Protein AF-0000000082643584 (afdb_homodimer)

Nearest PDB structures (foldseek):
  8pw5-assembly1_T  TM=2.327E-01  e=6.969E+00  Mus musculus
  8pw5-assembly1_T  TM=2.315E-01  e=6.969E+00  Mus musculus

Radius of gyration: 18.86 Å; Cα contacts (8 Å, |Δi|>4): 347; chains: 2; bounding box: 23×74×43 Å

Secondary structure (DSSP, 8-state):
------EEEEEEEEEEEEEEEEEEESSHHHHHHHHHHHSSTTTEEEEEEEEEETTS-EEEEEEEEEEEEEEEEE-/-----PEEEEEEEEEEEEEEEEEEESSHHHHHHHHHHHSSTTTEEEEEEEEEETTS-EEEEEEEEEEEEEEEEE-

pLDDT: mean 87.63, std 10.38, range [43.34, 95.5]

Solvent-accessible surface area (backbone atoms only — not comparable to full-atom values): 8150 Å² total; per-residue (Å²): 128,84,72,77,60,64,40,70,27,41,36,31,27,40,36,40,30,37,31,34,45,79,36,78,22,71,43,70,68,53,32,49,51,52,47,50,55,60,53,25,71,88,36,41,67,41,63,46,44,34,39,27,29,76,86,69,47,70,46,75,43,46,62,77,46,73,46,61,42,80,69,48,76,43,120,127,82,71,75,62,64,38,70,27,41,36,32,28,40,36,40,31,38,32,35,45,80,36,76,20,71,44,70,67,52,31,48,51,52,48,49,54,60,51,24,72,86,37,42,67,43,64,46,43,32,40,27,29,78,86,69,48,72,45,77,45,47,62,78,47,74,47,62,43,79,69,48,76,42,120

Sequence (150 aa):
MRALETKEYVVFADVKTTVSMKVKANNQQEAEMIAQRQLNDLSVANVKLELQYLNNETVKLDVEDFQ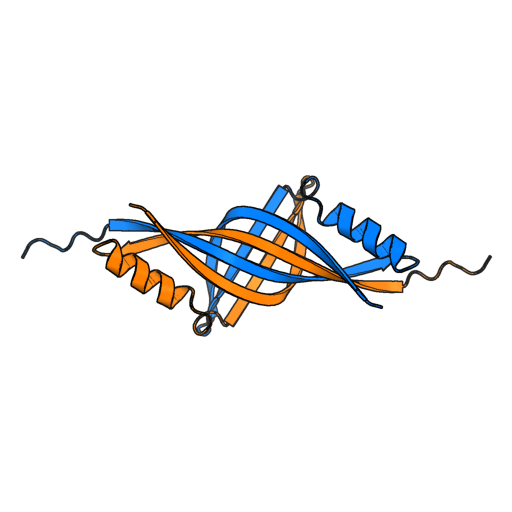IEVSRVEEMRALETKEYVVFADVKTTVSMKVKANNQQEAEMIAQRQLNDLSVANVKLELQYLNNETVKLDVEDFQIEVSRVEE

Foldseek 3Di:
DPPPPDDDDDDDDDDDDDDDDDDDDPDQVRRVVVCCVCQPPVNDPDDWDWDADPVRDIDTDDDPDDDDDDDDTDD/DPPPPDDDDDDDDDDDDDDDDDDDDPDQVRRVVVCCVCQPPVNDPDDWDWDADPVRDIDTDDDPDDDDDDDDTDD

Structure (mmCIF, N/CA/C/O backbone):
data_AF-0000000082643584-model_v1
#
loop_
_entity.id
_entity.type
_entity.pdbx_description
1 polymer 'Uncharacterized protein'
#
loop_
_atom_site.group_PDB
_atom_site.id
_atom_site.type_symbol
_atom_site.label_atom_id
_atom_site.label_alt_id
_atom_site.label_comp_id
_atom_site.label_asym_id
_atom_site.label_entity_id
_atom_site.label_seq_id
_atom_site.pdbx_PDB_ins_code
_atom_site.Cartn_x
_atom_site.Cartn_y
_atom_site.Cartn_z
_atom_site.occupancy
_atom_site.B_iso_or_equiv
_atom_site.auth_seq_id
_atom_site.auth_comp_id
_atom_site.auth_asym_id
_atom_site.auth_atom_id
_atom_site.pdbx_PDB_model_num
ATOM 1 N N . MET A 1 1 ? 8.68 -36.312 -24.016 1 43.34 1 MET A N 1
ATOM 2 C CA . MET A 1 1 ? 7.867 -35.594 -23.047 1 43.34 1 MET A CA 1
ATOM 3 C C . MET A 1 1 ? 7.855 -34.094 -23.359 1 43.34 1 MET A C 1
ATOM 5 O O . MET A 1 1 ? 8.914 -33.5 -23.531 1 43.34 1 MET A O 1
ATOM 9 N N . ARG A 1 2 ? 7.012 -33.438 -24.078 1 47.59 2 ARG A N 1
ATOM 10 C CA . ARG A 1 2 ? 7.066 -32.094 -24.641 1 47.59 2 ARG A CA 1
ATOM 11 C C . ARG A 1 2 ? 7.402 -31.062 -23.562 1 47.59 2 ARG A C 1
ATOM 13 O O . ARG A 1 2 ? 6.879 -31.125 -22.453 1 47.59 2 ARG A O 1
ATOM 20 N N . ALA A 1 3 ? 8.516 -30.516 -23.297 1 53.28 3 ALA A N 1
ATOM 21 C CA . ALA A 1 3 ? 9.086 -29.641 -22.281 1 53.28 3 ALA A CA 1
ATOM 22 C C . ALA A 1 3 ? 8.109 -28.547 -21.891 1 53.28 3 ALA A C 1
ATOM 24 O O . ALA A 1 3 ? 7.539 -27.875 -22.75 1 53.28 3 ALA A O 1
ATOM 25 N N . LEU A 1 4 ? 7.23 -28.812 -20.922 1 58.16 4 LEU A N 1
ATOM 26 C CA . LEU A 1 4 ? 6.184 -27.875 -20.531 1 58.16 4 LEU A CA 1
ATOM 27 C C . LEU A 1 4 ? 6.688 -26.438 -20.594 1 58.16 4 LEU A C 1
ATOM 29 O O . LEU A 1 4 ? 7.691 -26.094 -19.953 1 58.16 4 LEU A O 1
ATOM 33 N N . GLU A 1 5 ? 6.875 -25.922 -21.812 1 71.25 5 GLU A N 1
ATOM 34 C CA . GLU A 1 5 ? 7.418 -24.609 -22.109 1 71.25 5 GLU A CA 1
ATOM 35 C C . GLU A 1 5 ? 6.816 -23.547 -21.188 1 71.25 5 GLU A C 1
ATOM 37 O O . GLU A 1 5 ? 5.594 -23.391 -21.141 1 71.25 5 GLU A O 1
ATOM 42 N N . THR A 1 6 ? 7.492 -23.203 -20.188 1 87 6 THR A N 1
ATOM 43 C CA . THR A 1 6 ? 7.113 -22.125 -19.297 1 87 6 THR A CA 1
ATOM 44 C C . THR A 1 6 ? 6.977 -20.812 -20.062 1 87 6 THR A C 1
ATOM 46 O O . THR A 1 6 ? 7.793 -20.516 -20.938 1 87 6 THR A O 1
ATOM 49 N N . LYS A 1 7 ? 5.801 -20.297 -20.016 1 91.12 7 LYS A N 1
ATOM 50 C CA . LYS A 1 7 ? 5.547 -18.984 -20.609 1 91.12 7 LYS A CA 1
ATOM 51 C C . LYS A 1 7 ? 5.422 -17.922 -19.531 1 91.12 7 LYS A C 1
ATOM 53 O O . LYS A 1 7 ? 5.25 -18.234 -18.344 1 91.12 7 LYS A O 1
ATOM 58 N N . GLU A 1 8 ? 5.656 -16.734 -19.984 1 94.06 8 GLU A N 1
ATOM 59 C CA . GLU A 1 8 ? 5.48 -15.594 -19.094 1 94.06 8 GLU A CA 1
ATOM 60 C C . GLU A 1 8 ? 4.055 -15.055 -19.156 1 94.06 8 GLU A C 1
ATOM 62 O O . GLU A 1 8 ? 3.52 -14.82 -20.25 1 94.06 8 GLU A O 1
ATOM 67 N N . TYR A 1 9 ? 3.449 -14.945 -18.094 1 95 9 TYR A N 1
ATOM 68 C CA . TYR A 1 9 ? 2.105 -14.398 -17.953 1 95 9 TYR A CA 1
ATOM 69 C C . TYR A 1 9 ? 2.125 -13.086 -17.172 1 95 9 TYR A C 1
ATOM 71 O O . TYR A 1 9 ? 3.004 -12.867 -16.344 1 95 9 TYR A O 1
ATOM 79 N N . VAL A 1 10 ? 1.196 -12.266 -17.578 1 95.38 10 VAL A N 1
ATOM 80 C CA . VAL A 1 10 ? 1.013 -11.039 -16.812 1 95.38 10 VAL A CA 1
ATOM 81 C C . VAL A 1 10 ? -0.202 -11.18 -15.898 1 95.38 10 VAL A C 1
ATOM 83 O O . VAL A 1 10 ? -1.299 -11.508 -16.359 1 95.38 10 VAL A O 1
ATOM 86 N N . VAL A 1 11 ? 0.077 -10.977 -14.664 1 94.88 11 VAL A N 1
ATOM 87 C CA . VAL A 1 11 ? -0.991 -11.055 -13.672 1 94.88 11 VAL A CA 1
ATOM 88 C C . VAL A 1 11 ? -1.354 -9.656 -13.188 1 94.88 11 VAL A C 1
ATOM 90 O O . VAL A 1 11 ? -0.474 -8.859 -12.836 1 94.88 11 VAL A O 1
ATOM 93 N N . PHE A 1 12 ? -2.682 -9.414 -13.234 1 95 12 PHE A N 1
ATOM 94 C CA . PHE A 1 12 ? -3.189 -8.148 -12.711 1 95 12 PHE A CA 1
ATOM 95 C C . PHE A 1 12 ? -3.867 -8.359 -11.359 1 95 12 PHE A C 1
ATOM 97 O O . PHE A 1 12 ? -4.527 -9.375 -11.141 1 95 12 PHE A O 1
ATOM 104 N N . ALA A 1 13 ? -3.598 -7.387 -10.539 1 94 13 ALA A N 1
ATOM 105 C CA . ALA A 1 13 ? -4.211 -7.426 -9.219 1 94 13 ALA A CA 1
ATOM 106 C C . ALA A 1 13 ? -4.676 -6.039 -8.789 1 94 13 ALA A C 1
ATOM 108 O O . ALA A 1 13 ? -4.082 -5.031 -9.18 1 94 13 ALA A O 1
ATOM 109 N N . ASP A 1 14 ? -5.758 -6.078 -8.047 1 94.19 14 ASP A N 1
ATOM 110 C CA . ASP A 1 14 ? -6.246 -4.84 -7.449 1 94.19 14 ASP A CA 1
ATOM 111 C C . ASP A 1 14 ? -5.77 -4.699 -6.004 1 94.19 14 ASP A C 1
ATOM 113 O O . ASP 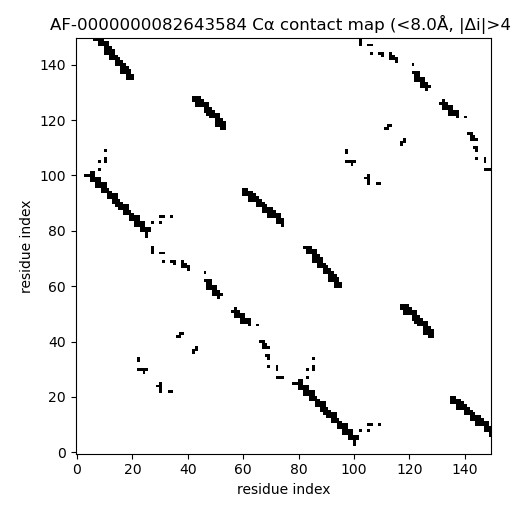A 1 14 ? -5.898 -5.633 -5.207 1 94.19 14 ASP A O 1
ATOM 117 N N . VAL A 1 15 ? -5.18 -3.564 -5.785 1 92.75 15 VAL A N 1
ATOM 118 C CA . VAL A 1 15 ? -4.691 -3.285 -4.441 1 92.75 15 VAL A CA 1
ATOM 119 C C . VAL A 1 15 ? -5.508 -2.156 -3.816 1 92.75 15 VAL A C 1
ATOM 121 O O . VAL A 1 15 ? -5.695 -1.104 -4.434 1 92.75 15 VAL A O 1
ATOM 124 N N . LYS A 1 16 ? -6.051 -2.418 -2.672 1 93.88 16 LYS A N 1
ATOM 125 C CA . LYS A 1 16 ? -6.699 -1.401 -1.85 1 93.88 16 LYS A CA 1
ATOM 126 C C . LYS A 1 16 ? -5.977 -1.227 -0.517 1 93.88 16 LYS A C 1
ATOM 128 O O . LYS A 1 16 ? -5.723 -2.203 0.191 1 93.88 16 LYS A O 1
ATOM 133 N N . THR A 1 17 ? -5.613 0.021 -0.275 1 93.75 17 THR A N 1
ATOM 134 C CA . THR A 1 17 ? -4.875 0.26 0.96 1 93.75 17 THR A CA 1
ATOM 135 C C . THR A 1 17 ? -5.23 1.62 1.551 1 93.75 17 THR A C 1
ATOM 137 O O . THR A 1 17 ? -5.691 2.512 0.835 1 93.75 17 THR A O 1
ATOM 140 N N . THR A 1 18 ? -5.137 1.697 2.812 1 95.06 18 THR A N 1
ATOM 141 C CA . THR A 1 18 ? -5.227 2.965 3.529 1 95.06 18 THR A CA 1
ATOM 142 C C . THR A 1 18 ? -3.838 3.447 3.945 1 95.06 18 THR A C 1
ATOM 144 O O . THR A 1 18 ? -3.043 2.676 4.484 1 95.06 18 THR A O 1
ATOM 147 N N . VAL A 1 19 ? -3.586 4.703 3.605 1 94.38 19 VAL A N 1
ATOM 148 C CA . VAL A 1 19 ? -2.277 5.258 3.934 1 94.38 19 VAL A CA 1
ATOM 149 C C . VAL A 1 19 ? -2.447 6.504 4.801 1 94.38 19 VAL A C 1
ATOM 151 O O . VAL A 1 19 ? -3.553 7.035 4.926 1 94.38 19 VAL A O 1
ATOM 154 N N . SER A 1 20 ? -1.323 6.82 5.434 1 94.69 20 SER A N 1
ATOM 155 C CA . SER A 1 20 ? -1.343 8.031 6.238 1 94.69 20 SER A CA 1
ATOM 156 C C . SER A 1 20 ? -0.077 8.859 6.027 1 94.69 20 SER A C 1
ATOM 158 O O . SER A 1 20 ? 0.944 8.336 5.578 1 94.69 20 SER A O 1
ATOM 160 N N . MET A 1 21 ? -0.237 10.125 6.203 1 91.81 21 MET A N 1
ATOM 161 C CA . MET A 1 21 ? 0.895 11.047 6.168 1 91.81 21 MET A CA 1
ATOM 162 C C . MET A 1 21 ? 0.714 12.164 7.184 1 91.81 21 MET A C 1
ATOM 164 O O . MET A 1 21 ? -0.409 12.469 7.594 1 91.81 21 MET A O 1
ATOM 168 N N . LYS A 1 22 ? 1.824 12.734 7.559 1 92.94 22 LYS A N 1
ATOM 169 C CA . LYS A 1 22 ? 1.793 13.859 8.484 1 92.94 22 LYS A CA 1
ATOM 170 C C . LYS A 1 22 ? 1.864 15.188 7.734 1 92.94 22 LYS A C 1
ATOM 172 O O . LYS A 1 22 ? 2.641 15.336 6.789 1 92.94 22 LYS A O 1
ATOM 177 N N . VAL A 1 23 ? 0.979 16.062 8.117 1 91.56 23 VAL A N 1
ATOM 178 C CA . VAL A 1 23 ? 0.918 17.375 7.5 1 91.56 23 VAL A CA 1
ATOM 179 C C . VAL A 1 23 ? 0.939 18.453 8.586 1 91.56 23 VAL A C 1
ATOM 181 O O . VAL A 1 23 ? 0.244 18.344 9.594 1 91.56 23 VAL A O 1
ATOM 184 N N . LYS A 1 24 ? 1.806 19.453 8.383 1 93.19 24 LYS A N 1
ATOM 185 C CA . LYS A 1 24 ? 1.8 20.609 9.281 1 93.19 24 LYS A CA 1
ATOM 186 C C . LYS A 1 24 ? 0.829 21.672 8.797 1 93.19 24 LYS A C 1
ATOM 188 O O . LYS A 1 24 ? 0.889 22.094 7.637 1 93.19 24 LYS A O 1
ATOM 193 N N . ALA A 1 25 ? -0.081 22.047 9.648 1 94 25 ALA A N 1
ATOM 194 C CA . ALA A 1 25 ? -1.097 23.031 9.281 1 94 25 ALA A CA 1
ATOM 195 C C . ALA A 1 25 ? -1.595 23.781 10.508 1 94 25 ALA A C 1
ATOM 197 O O . ALA A 1 25 ? -1.332 23.375 11.648 1 94 25 ALA A O 1
ATOM 198 N N . ASN A 1 26 ? -2.252 24.859 10.234 1 93.44 26 ASN A N 1
ATOM 199 C CA . ASN A 1 26 ? -2.756 25.688 11.328 1 93.44 26 ASN A CA 1
ATOM 200 C C . ASN A 1 26 ? -4.035 25.109 11.93 1 93.44 26 ASN A C 1
ATOM 202 O O . ASN A 1 26 ? -4.387 25.422 13.07 1 93.44 26 ASN A O 1
ATOM 206 N N . ASN A 1 27 ? -4.719 24.391 11.133 1 91.5 27 ASN A N 1
ATOM 207 C CA . ASN A 1 27 ? -5.938 23.719 11.57 1 91.5 27 ASN A CA 1
ATOM 208 C C . ASN A 1 27 ? -6.266 22.516 10.688 1 91.5 27 ASN A C 1
ATOM 210 O O . ASN A 1 27 ? -5.539 22.219 9.734 1 91.5 27 ASN A O 1
ATOM 214 N N . GLN A 1 28 ? -7.32 21.797 11.062 1 91.56 28 GLN A N 1
ATOM 215 C CA . GLN A 1 28 ? -7.688 20.562 10.375 1 91.56 28 GLN A CA 1
ATOM 216 C C . GLN A 1 28 ? -8.109 20.859 8.93 1 91.56 28 GLN A C 1
ATOM 218 O O . GLN A 1 28 ? -7.797 20.078 8.023 1 91.56 28 GLN A O 1
ATOM 223 N N . GLN A 1 29 ? -8.836 21.922 8.758 1 91.5 29 GLN A N 1
ATOM 224 C CA . GLN A 1 29 ? -9.305 22.281 7.422 1 91.5 29 GLN A CA 1
ATOM 225 C C . GLN A 1 29 ? -8.141 22.562 6.484 1 91.5 29 GLN A C 1
ATOM 227 O O . GLN A 1 29 ? -8.141 22.125 5.332 1 91.5 29 GLN A O 1
ATOM 232 N N . GLU A 1 30 ? -7.211 23.312 6.957 1 92.81 30 GLU A N 1
ATOM 233 C CA . GLU A 1 30 ? -6.016 23.594 6.164 1 92.81 30 GLU A CA 1
ATOM 234 C C . GLU A 1 30 ? -5.227 22.312 5.879 1 92.81 30 GLU A C 1
ATOM 236 O O . GLU A 1 30 ? -4.715 22.125 4.773 1 92.81 30 GLU A O 1
ATOM 241 N N . ALA A 1 31 ? -5.141 21.484 6.91 1 92 31 ALA A N 1
ATOM 242 C CA . ALA A 1 31 ? -4.453 20.219 6.727 1 92 31 ALA A CA 1
ATOM 243 C C . ALA A 1 31 ? -5.102 19.391 5.621 1 92 31 ALA A C 1
ATOM 245 O O . ALA A 1 31 ? -4.41 18.797 4.793 1 92 31 ALA A O 1
ATOM 246 N N . GLU A 1 32 ? -6.434 19.344 5.645 1 91.12 32 GLU A N 1
ATOM 247 C CA . GLU A 1 32 ? -7.184 18.625 4.621 1 91.12 32 GLU A CA 1
ATOM 248 C C . GLU A 1 32 ? -6.918 19.203 3.232 1 91.12 32 GLU A C 1
ATOM 250 O O . GLU A 1 32 ? -6.766 18.453 2.262 1 91.12 32 GLU A O 1
ATOM 255 N N . MET A 1 33 ? -6.867 20.516 3.158 1 90.06 33 MET A N 1
ATOM 256 C CA . MET A 1 33 ? -6.625 21.188 1.879 1 90.06 33 MET A CA 1
ATOM 257 C C . MET A 1 33 ? -5.23 20.859 1.357 1 90.06 33 MET A C 1
ATOM 259 O O . MET A 1 33 ? -5.055 20.578 0.17 1 90.06 33 MET A O 1
ATOM 263 N N . ILE A 1 34 ? -4.316 20.922 2.23 1 89.44 34 ILE A N 1
ATOM 264 C CA . ILE A 1 34 ? -2.941 20.625 1.85 1 89.44 34 ILE A CA 1
ATOM 265 C C . ILE A 1 34 ? -2.855 19.172 1.35 1 89.44 34 ILE A C 1
ATOM 267 O O . ILE A 1 34 ? -2.254 18.906 0.307 1 89.44 34 ILE A O 1
ATOM 271 N N . ALA A 1 35 ? -3.484 18.266 2.119 1 88.56 35 ALA A N 1
ATOM 272 C CA . ALA A 1 35 ? -3.467 16.844 1.768 1 88.56 35 ALA A CA 1
ATOM 273 C C . ALA A 1 35 ? -4.125 16.609 0.411 1 88.56 35 ALA A C 1
ATOM 275 O O . ALA A 1 35 ? -3.609 15.852 -0.411 1 88.56 35 ALA A O 1
ATOM 276 N N . GLN A 1 36 ? -5.223 17.219 0.197 1 87.81 36 GLN A N 1
ATOM 277 C CA . GLN A 1 36 ? -5.934 17.062 -1.068 1 87.81 36 GLN A CA 1
ATOM 278 C C . GLN A 1 36 ? -5.09 17.562 -2.238 1 87.81 36 GLN A C 1
ATOM 280 O O . GLN A 1 36 ? -5.117 16.969 -3.324 1 87.81 36 GLN A O 1
ATOM 285 N N . ARG A 1 37 ? -4.391 18.562 -1.991 1 85.56 37 ARG A N 1
ATOM 286 C CA . ARG A 1 37 ? -3.527 19.109 -3.037 1 85.56 37 ARG A CA 1
ATOM 287 C C . ARG A 1 37 ? -2.35 18.188 -3.312 1 85.56 37 ARG A C 1
ATOM 289 O O . ARG A 1 37 ? -1.974 17.984 -4.469 1 85.56 37 ARG A O 1
ATOM 296 N N . GLN A 1 38 ? -1.855 17.656 -2.26 1 84.31 38 GLN A N 1
ATOM 297 C CA . GLN A 1 38 ? -0.673 16.812 -2.389 1 84.31 38 GLN A CA 1
ATOM 298 C C . GLN A 1 38 ? -1.036 15.445 -2.951 1 84.31 38 GLN A C 1
ATOM 300 O O . GLN A 1 38 ? -0.24 14.828 -3.664 1 84.31 38 GLN A O 1
ATOM 305 N N . LEU A 1 39 ? -2.219 14.992 -2.621 1 84.69 39 LEU A N 1
ATOM 306 C CA . LEU A 1 39 ? -2.613 13.641 -2.998 1 84.69 39 LEU A CA 1
ATOM 307 C C . LEU A 1 39 ? -3.496 13.664 -4.242 1 84.69 39 LEU A C 1
ATOM 309 O O . LEU A 1 39 ? -4.047 12.633 -4.633 1 84.69 39 LEU A O 1
ATOM 313 N N . ASN A 1 40 ? -3.553 14.844 -4.797 1 77.75 40 ASN A N 1
ATOM 314 C CA . ASN A 1 40 ? -4.344 14.977 -6.016 1 77.75 40 ASN A CA 1
ATOM 315 C C . ASN A 1 40 ? -3.613 14.406 -7.227 1 77.75 40 ASN A C 1
ATOM 317 O O . ASN A 1 40 ? -2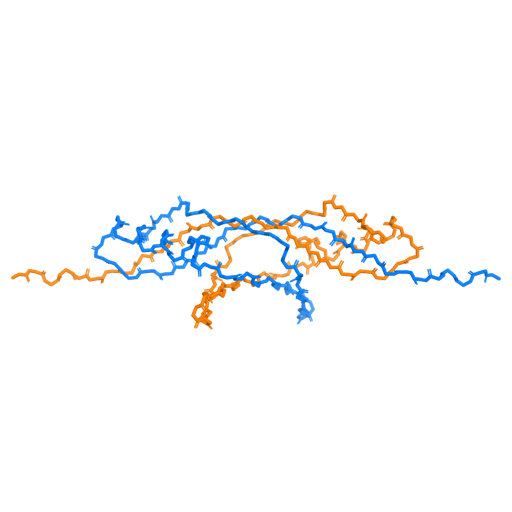.396 14.555 -7.352 1 77.75 40 ASN A O 1
ATOM 321 N N . ASP A 1 41 ? -4.34 13.812 -7.984 1 67.06 41 ASP A N 1
ATOM 322 C CA . ASP A 1 41 ? -3.867 13.133 -9.188 1 67.06 41 ASP A CA 1
ATOM 323 C C . ASP A 1 41 ? -3.053 14.086 -10.07 1 67.06 41 ASP A C 1
ATOM 325 O O . ASP A 1 41 ? -2.148 13.648 -10.789 1 67.06 41 ASP A O 1
ATOM 329 N N . LEU A 1 42 ? -3.318 15.289 -9.844 1 71.62 42 LEU A N 1
ATOM 330 C CA . LEU A 1 42 ? -2.615 16.25 -10.695 1 71.62 42 LEU A CA 1
ATOM 331 C C . LEU A 1 42 ? -1.198 16.484 -10.18 1 71.62 42 LEU A C 1
ATOM 333 O O . LEU A 1 42 ? -0.331 16.938 -10.938 1 71.62 42 LEU A O 1
ATOM 337 N N . SER A 1 43 ? -1.048 16.156 -8.969 1 77.19 43 SER A N 1
ATOM 338 C CA . SER A 1 43 ? 0.271 16.391 -8.391 1 77.19 43 SER A CA 1
ATOM 339 C C . SER A 1 43 ? 1.104 15.117 -8.375 1 77.19 43 SER A C 1
ATOM 341 O O . SER A 1 43 ? 2.336 15.172 -8.383 1 77.19 43 SER A O 1
ATOM 343 N N . VAL A 1 44 ? 0.407 14.062 -8.414 1 83.75 44 VAL A N 1
ATOM 344 C CA . VAL A 1 44 ? 1.087 12.773 -8.336 1 83.75 44 VAL A CA 1
ATOM 345 C C . VAL A 1 44 ? 1.366 12.25 -9.742 1 83.75 44 VAL A C 1
ATOM 347 O O . VAL A 1 44 ? 0.438 12.023 -10.523 1 83.75 44 VAL A O 1
ATOM 350 N N . ALA A 1 45 ? 2.688 12.086 -10.102 1 84.75 45 ALA A N 1
ATOM 351 C CA . ALA A 1 45 ? 3.094 11.617 -11.422 1 84.75 45 ALA A CA 1
ATOM 352 C C . ALA A 1 45 ? 3.088 10.094 -11.492 1 84.75 45 ALA A C 1
ATOM 354 O O . ALA A 1 45 ? 2.777 9.516 -12.531 1 84.75 45 ALA A O 1
ATOM 355 N N . ASN A 1 46 ? 3.494 9.539 -10.344 1 88.12 46 ASN A N 1
ATOM 356 C CA . ASN A 1 46 ? 3.619 8.086 -10.32 1 88.12 46 ASN A CA 1
ATOM 357 C C . ASN A 1 46 ? 3.5 7.531 -8.906 1 88.12 46 ASN A C 1
ATOM 359 O O . ASN A 1 46 ? 3.766 8.242 -7.934 1 88.12 46 ASN A O 1
ATOM 363 N N . VAL A 1 47 ? 2.945 6.344 -8.883 1 90.44 47 VAL A N 1
ATOM 364 C CA . VAL A 1 47 ? 2.877 5.621 -7.621 1 90.44 47 VAL A CA 1
ATOM 365 C C . VAL A 1 47 ? 3.748 4.367 -7.699 1 90.44 47 VAL A C 1
ATOM 367 O O . VAL A 1 47 ? 3.691 3.623 -8.68 1 90.44 47 VAL A O 1
ATOM 370 N N . LYS A 1 48 ? 4.586 4.238 -6.723 1 92.5 48 LYS A N 1
ATOM 371 C CA . LYS A 1 48 ? 5.41 3.039 -6.621 1 92.5 48 LYS A CA 1
ATOM 372 C C . LYS A 1 48 ? 4.918 2.129 -5.5 1 92.5 48 LYS A C 1
ATOM 374 O O . LYS A 1 48 ? 4.73 2.576 -4.367 1 92.5 48 LYS A O 1
ATOM 379 N N . LEU A 1 49 ? 4.695 0.906 -5.906 1 93.56 49 LEU A N 1
ATOM 380 C CA . LEU A 1 49 ? 4.227 -0.09 -4.949 1 93.56 49 LEU A CA 1
ATOM 381 C C . LEU A 1 49 ? 5.195 -1.268 -4.871 1 93.56 49 LEU A C 1
ATOM 383 O O . LEU A 1 49 ? 5.559 -1.845 -5.898 1 93.56 49 LEU A O 1
ATOM 387 N N . GLU A 1 50 ? 5.605 -1.521 -3.658 1 93.06 50 GLU A N 1
ATOM 388 C CA . GLU A 1 50 ? 6.508 -2.641 -3.406 1 93.06 50 GLU A CA 1
ATOM 389 C C . GLU A 1 50 ? 5.961 -3.559 -2.316 1 93.06 50 GLU A C 1
ATOM 391 O O . GLU A 1 50 ? 5.48 -3.086 -1.283 1 93.06 50 GLU A O 1
ATOM 396 N N . LEU A 1 51 ? 6.086 -4.77 -2.615 1 91.88 51 LEU A N 1
ATOM 397 C CA . LEU A 1 51 ? 5.688 -5.762 -1.624 1 91.88 51 LEU A CA 1
ATOM 398 C C . LEU A 1 51 ? 6.91 -6.363 -0.936 1 91.88 51 LEU A C 1
ATOM 400 O O . LEU A 1 51 ? 7.887 -6.727 -1.598 1 91.88 51 LEU A O 1
ATOM 404 N N . GLN A 1 52 ? 6.781 -6.359 0.351 1 90.75 52 GLN A N 1
ATOM 405 C CA . GLN A 1 52 ? 7.797 -7.035 1.15 1 90.75 52 GLN A CA 1
ATOM 406 C C . GLN A 1 52 ? 7.266 -8.352 1.715 1 90.75 52 GLN A C 1
ATOM 408 O O . GLN A 1 52 ? 6.258 -8.367 2.422 1 90.75 52 GLN A O 1
ATOM 413 N N . TYR A 1 53 ? 8.07 -9.414 1.412 1 88 53 TYR A N 1
ATOM 414 C CA . TYR A 1 53 ? 7.629 -10.734 1.851 1 88 53 TYR A CA 1
ATOM 415 C C . TYR A 1 53 ? 8.195 -11.07 3.225 1 88 53 TYR A C 1
ATOM 417 O O . TYR A 1 53 ? 9.078 -10.367 3.727 1 88 53 TYR A O 1
ATOM 425 N N . LEU A 1 54 ? 7.68 -12.109 3.812 1 84.31 54 LEU A N 1
ATOM 426 C CA . LEU A 1 54 ? 8.109 -12.57 5.125 1 84.31 54 LEU A CA 1
ATOM 427 C C . LEU A 1 54 ? 9.578 -12.984 5.102 1 84.31 54 LEU A C 1
ATOM 429 O O . LEU A 1 54 ? 10.273 -12.875 6.113 1 84.31 54 LEU A O 1
ATOM 433 N N . ASN A 1 55 ? 10.062 -13.398 3.91 1 83.5 55 ASN A N 1
ATOM 434 C CA . ASN A 1 55 ? 11.461 -13.805 3.801 1 83.5 55 ASN A CA 1
ATOM 435 C C . ASN A 1 55 ? 12.367 -12.609 3.502 1 83.5 55 ASN A C 1
ATOM 437 O O . ASN A 1 55 ? 13.531 -12.781 3.148 1 83.5 55 ASN A O 1
ATOM 441 N N . ASN A 1 56 ? 11.836 -11.406 3.477 1 84.94 56 ASN A N 1
ATOM 442 C CA . ASN A 1 56 ? 12.531 -10.133 3.307 1 84.94 56 ASN A CA 1
ATOM 443 C C . ASN A 1 56 ? 12.805 -9.836 1.835 1 84.94 56 ASN A C 1
ATOM 445 O O . ASN A 1 56 ? 13.555 -8.906 1.513 1 84.94 56 ASN A O 1
ATOM 449 N N . GLU A 1 57 ? 12.305 -10.727 1.056 1 86.75 57 GLU A N 1
ATOM 450 C CA . GLU A 1 57 ? 12.359 -10.406 -0.367 1 86.75 57 GLU A CA 1
ATOM 451 C C . GLU A 1 57 ? 11.367 -9.305 -0.728 1 86.75 57 GLU A C 1
ATOM 453 O O . GLU A 1 57 ? 10.297 -9.211 -0.124 1 86.75 57 GLU A O 1
ATOM 458 N N . THR A 1 58 ? 11.758 -8.484 -1.595 1 88.44 58 THR A N 1
ATOM 459 C CA . THR A 1 58 ? 10.875 -7.41 -2.045 1 88.44 58 THR A CA 1
ATOM 460 C C . THR A 1 58 ? 10.586 -7.543 -3.537 1 88.44 58 THR A C 1
ATOM 462 O O . THR A 1 58 ? 11.445 -7.969 -4.309 1 88.44 58 THR A O 1
ATOM 465 N N . VAL A 1 59 ? 9.352 -7.266 -3.924 1 88 59 VAL A N 1
ATOM 466 C CA . VAL A 1 59 ? 8.938 -7.293 -5.324 1 88 59 VAL A CA 1
ATOM 467 C C . VAL A 1 59 ? 8.281 -5.965 -5.691 1 88 59 VAL A C 1
ATOM 469 O O . VAL A 1 59 ? 7.395 -5.484 -4.984 1 88 59 VAL A O 1
ATOM 472 N N . LYS A 1 60 ? 8.789 -5.469 -6.73 1 91.38 60 LYS A N 1
ATOM 473 C CA . LYS A 1 60 ? 8.188 -4.246 -7.258 1 91.38 60 LYS A CA 1
ATOM 474 C C . LYS A 1 60 ? 7.102 -4.562 -8.281 1 91.38 60 LYS A C 1
ATOM 476 O O . LYS A 1 60 ? 7.328 -5.328 -9.219 1 91.38 60 LYS A O 1
ATOM 481 N N . LEU A 1 61 ? 6.016 -3.973 -8.031 1 92.25 61 LEU A N 1
ATOM 482 C CA . LEU A 1 61 ? 4.902 -4.16 -8.961 1 92.25 61 LEU A CA 1
ATOM 483 C C . LEU A 1 61 ? 4.777 -2.975 -9.906 1 92.25 61 LEU A C 1
ATOM 485 O O . LEU A 1 61 ? 5.16 -1.854 -9.562 1 92.25 61 LEU A O 1
ATOM 489 N N . ASP A 1 62 ? 4.289 -3.291 -11.117 1 93.69 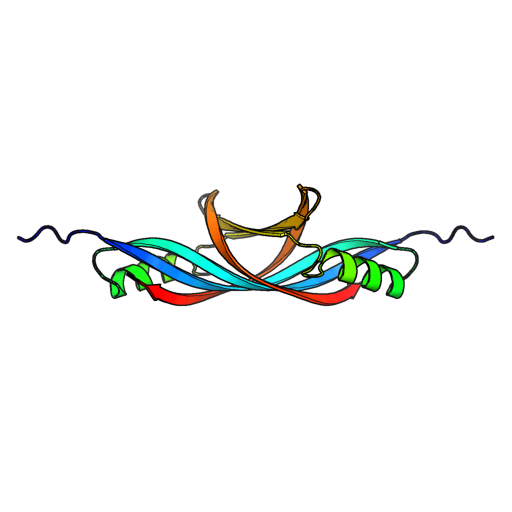62 ASP A N 1
ATOM 490 C CA . ASP A 1 62 ? 3.994 -2.219 -12.062 1 93.69 62 ASP A CA 1
ATOM 491 C C . ASP A 1 62 ? 2.607 -1.631 -11.812 1 93.69 62 ASP A C 1
ATOM 493 O O . ASP A 1 62 ? 1.61 -2.357 -11.805 1 93.69 62 ASP A O 1
ATOM 497 N N . VAL A 1 63 ? 2.57 -0.32 -11.57 1 94.12 63 VAL A N 1
ATOM 498 C CA . VAL A 1 63 ? 1.298 0.345 -11.312 1 94.12 63 VAL A CA 1
ATOM 499 C C . VAL A 1 63 ? 0.673 0.792 -12.633 1 94.12 63 VAL A C 1
ATOM 501 O O . VAL A 1 63 ? 1.28 1.558 -13.391 1 94.12 63 VAL A O 1
ATOM 504 N N . GLU A 1 64 ? -0.465 0.282 -12.945 1 91.56 64 GLU A N 1
ATOM 505 C CA . GLU A 1 64 ? -1.152 0.589 -14.195 1 91.56 64 GLU A CA 1
ATOM 506 C C . GLU A 1 64 ? -2.023 1.834 -14.055 1 91.56 64 GLU A C 1
ATOM 508 O O . GLU A 1 64 ? -2.195 2.59 -15.016 1 91.56 64 GLU A O 1
ATOM 513 N N . ASP A 1 65 ? -2.645 1.892 -12.969 1 90.88 65 ASP A N 1
ATOM 514 C CA . ASP A 1 65 ? -3.502 3.025 -12.641 1 90.88 65 ASP A CA 1
ATOM 515 C C . ASP A 1 65 ? -3.662 3.178 -11.133 1 90.88 65 ASP A C 1
ATOM 517 O O . ASP A 1 65 ? -3.348 2.258 -10.375 1 90.88 65 ASP A O 1
ATOM 521 N N . PHE A 1 66 ? -4.055 4.332 -10.719 1 91.25 66 PHE A N 1
ATOM 522 C CA . PHE A 1 66 ? -4.258 4.539 -9.289 1 91.25 66 PHE A CA 1
ATOM 523 C C . PHE A 1 66 ? -5.27 5.652 -9.047 1 91.25 66 PHE A C 1
ATOM 525 O O . PHE A 1 66 ? -5.508 6.488 -9.922 1 91.25 66 PHE A O 1
ATOM 532 N N . GLN A 1 67 ? -5.891 5.527 -7.965 1 91.94 67 GLN A N 1
ATOM 533 C CA . GLN A 1 67 ? -6.77 6.551 -7.41 1 91.94 67 GLN A CA 1
ATOM 534 C C . GLN A 1 67 ? -6.492 6.777 -5.93 1 91.94 67 GLN A C 1
ATOM 536 O O . GLN A 1 67 ? -6.316 5.816 -5.172 1 91.94 67 GLN A O 1
ATOM 541 N N . ILE A 1 68 ? -6.395 8.039 -5.547 1 91.5 68 ILE A N 1
ATOM 542 C CA . ILE A 1 68 ? -6.148 8.391 -4.152 1 91.5 68 ILE A CA 1
ATOM 543 C C . ILE A 1 68 ? -7.246 9.328 -3.654 1 91.5 68 ILE A C 1
ATOM 545 O O . ILE A 1 68 ? -7.57 10.32 -4.312 1 91.5 68 ILE A O 1
ATOM 549 N N . GLU A 1 69 ? -7.789 9.031 -2.561 1 91 69 GLU A N 1
ATOM 550 C CA . GLU A 1 69 ? -8.828 9.867 -1.964 1 91 69 GLU A CA 1
ATOM 551 C C . GLU A 1 69 ? -8.586 10.062 -0.471 1 91 69 GLU A C 1
ATOM 553 O O . GLU A 1 69 ? -8.461 9.094 0.279 1 91 69 GLU A O 1
ATOM 558 N N . VAL A 1 70 ? -8.523 11.305 -0.095 1 91.94 70 VAL A N 1
ATOM 559 C CA . VAL A 1 70 ? -8.375 11.602 1.326 1 91.94 70 VAL A CA 1
ATOM 560 C C . VAL A 1 70 ? -9.602 11.117 2.086 1 91.94 70 VAL A C 1
ATOM 562 O O . VAL A 1 70 ? -10.734 11.398 1.695 1 91.94 70 VAL A O 1
ATOM 565 N N . SER A 1 71 ? -9.352 10.438 3.119 1 91.56 71 SER A N 1
ATOM 566 C CA . SER A 1 71 ? -10.477 9.844 3.84 1 91.56 71 SER A CA 1
ATOM 567 C C . SER A 1 71 ? -10.727 10.562 5.16 1 91.56 71 SER A C 1
ATOM 569 O O . SER A 1 71 ? -11.875 10.805 5.535 1 91.56 71 SER A O 1
ATOM 571 N N . ARG A 1 72 ? -9.703 10.852 5.91 1 91.88 72 ARG A N 1
ATOM 572 C CA . ARG A 1 72 ? -9.875 11.477 7.219 1 91.88 72 ARG A CA 1
ATOM 573 C C . ARG A 1 72 ? -8.617 12.227 7.645 1 91.88 72 ARG A C 1
ATOM 575 O O . ARG A 1 72 ? -7.523 11.93 7.168 1 91.88 72 ARG A O 1
ATOM 582 N N . VAL A 1 73 ? -8.805 13.227 8.461 1 93.38 73 VAL A N 1
ATOM 583 C CA . VAL A 1 73 ? -7.73 14 9.062 1 93.38 73 VAL A CA 1
ATOM 584 C C . VAL A 1 73 ? -7.863 13.961 10.586 1 93.38 73 VAL A C 1
ATOM 586 O O . VAL A 1 73 ? -8.953 14.164 11.125 1 93.38 73 VAL A O 1
ATOM 589 N N . GLU A 1 74 ? -6.707 13.625 11.18 1 91.5 74 GLU A N 1
ATOM 590 C CA . GLU A 1 74 ? -6.734 13.531 12.633 1 91.5 74 GLU A CA 1
ATOM 591 C C . GLU A 1 74 ? -5.668 14.422 13.266 1 91.5 74 GLU A C 1
ATOM 593 O O . GLU A 1 74 ? -4.613 14.656 12.664 1 91.5 74 GLU A O 1
ATOM 598 N N . GLU A 1 75 ? -5.965 14.93 14.516 1 84.12 75 GLU A N 1
ATOM 599 C CA . GLU A 1 75 ? -5.023 15.703 15.312 1 84.12 75 GLU A CA 1
ATOM 600 C C . GLU A 1 75 ? -4.297 14.82 16.328 1 84.12 75 GLU A C 1
ATOM 602 O O . GLU A 1 75 ? -4.859 13.836 16.812 1 84.12 75 GLU A O 1
ATOM 607 N N . MET B 1 1 ? -0.453 39.062 18.422 1 43.84 1 MET B N 1
ATOM 608 C CA . MET B 1 1 ? -0.967 38.25 17.312 1 43.84 1 MET B CA 1
ATOM 609 C C . MET B 1 1 ? -0.679 36.781 17.547 1 43.84 1 MET B C 1
ATOM 611 O O . MET B 1 1 ? 0.469 36.375 17.766 1 43.84 1 MET B O 1
ATOM 615 N N . ARG B 1 2 ? -1.401 35.906 18.156 1 47.69 2 ARG B N 1
ATOM 616 C CA . ARG B 1 2 ? -1.084 34.594 18.688 1 47.69 2 ARG B CA 1
ATOM 617 C C . ARG B 1 2 ? -0.492 33.688 17.594 1 47.69 2 ARG B C 1
ATOM 619 O O . ARG B 1 2 ? -0.968 33.688 16.469 1 47.69 2 ARG B O 1
ATOM 626 N N . ALA B 1 3 ? 0.733 33.438 17.375 1 53.59 3 ALA B N 1
ATOM 627 C CA . ALA B 1 3 ? 1.515 32.719 16.375 1 53.59 3 ALA B CA 1
ATOM 628 C C . ALA B 1 3 ? 0.801 31.453 15.914 1 53.59 3 ALA B C 1
ATOM 630 O O . ALA B 1 3 ? 0.348 30.672 16.734 1 53.59 3 ALA B O 1
ATOM 631 N N . LEU B 1 4 ? -0.059 31.516 14.906 1 58.69 4 LEU B N 1
ATOM 632 C CA . LEU B 1 4 ? -0.865 30.391 14.445 1 58.69 4 LEU B CA 1
ATOM 633 C C . LEU B 1 4 ? -0.071 29.094 14.516 1 58.69 4 LEU B C 1
ATOM 635 O O . LEU B 1 4 ? 1.021 29 13.953 1 58.69 4 LEU B O 1
ATOM 639 N N . GLU B 1 5 ? 0.151 28.609 15.734 1 70.94 5 GLU B N 1
ATOM 640 C CA . GLU B 1 5 ? 0.951 27.422 16.031 1 70.94 5 GLU B CA 1
ATOM 641 C C . GLU B 1 5 ? 0.623 26.281 15.086 1 70.94 5 GLU B C 1
ATOM 643 O O . GLU B 1 5 ? -0.538 25.875 14.969 1 70.94 5 GLU B O 1
ATOM 648 N N . THR B 1 6 ? 1.41 26.109 14.133 1 87 6 THR B N 1
ATOM 649 C CA . THR B 1 6 ? 1.309 24.969 13.211 1 87 6 THR B CA 1
ATOM 650 C C . THR B 1 6 ? 1.387 23.656 13.977 1 87 6 THR B C 1
ATOM 652 O O . THR B 1 6 ? 2.191 23.5 14.898 1 87 6 THR B O 1
ATOM 655 N N . LYS B 1 7 ? 0.339 22.953 13.852 1 91.25 7 LYS B N 1
ATOM 656 C CA . LYS B 1 7 ? 0.309 21.609 14.422 1 91.25 7 LYS B CA 1
ATOM 657 C C . LYS B 1 7 ? 0.472 20.547 13.336 1 91.25 7 LYS B C 1
ATOM 659 O O . LYS B 1 7 ? 0.318 20.828 12.148 1 91.25 7 LYS B O 1
ATOM 664 N N . GLU B 1 8 ? 0.904 19.422 13.852 1 94.19 8 GLU B N 1
ATOM 665 C CA . GLU B 1 8 ? 1.021 18.281 12.945 1 94.19 8 GLU B CA 1
ATOM 666 C C . GLU B 1 8 ? -0.269 17.453 12.914 1 94.19 8 GLU B C 1
ATOM 668 O O . GLU B 1 8 ? -0.81 17.109 13.969 1 94.19 8 GLU B O 1
ATOM 673 N N . TYR B 1 9 ? -0.765 17.266 11.797 1 95.12 9 TYR B N 1
ATOM 674 C CA . TYR B 1 9 ? -1.962 16.453 11.578 1 95.12 9 TYR B CA 1
ATOM 675 C C . TYR B 1 9 ? -1.629 15.18 10.812 1 95.12 9 TYR B C 1
ATOM 677 O O . TYR B 1 9 ? -0.678 15.141 10.031 1 95.12 9 TYR B O 1
ATOM 685 N N . VAL B 1 10 ? -2.4 14.172 11.18 1 95.5 10 VAL B N 1
ATOM 686 C CA . VAL B 1 10 ? -2.281 12.93 10.414 1 95.5 10 VAL B CA 1
ATOM 687 C C . VAL B 1 10 ? -3.434 12.828 9.414 1 95.5 10 VAL B C 1
ATOM 689 O O . VAL B 1 10 ? -4.602 12.914 9.797 1 95.5 10 VAL B O 1
ATOM 692 N N . VAL B 1 11 ? -3.043 12.695 8.188 1 94.81 11 VAL B N 1
ATOM 693 C CA . VAL B 1 11 ? -4.035 12.562 7.125 1 94.81 11 VAL B CA 1
ATOM 694 C C . VAL B 1 11 ? -4.082 11.117 6.633 1 94.81 11 VAL B C 1
ATOM 696 O O . VAL B 1 11 ? -3.041 10.523 6.348 1 94.81 11 VAL B O 1
ATOM 699 N N . PHE B 1 12 ? -5.316 10.609 6.594 1 95 12 PHE B N 1
ATOM 700 C CA . PHE B 1 12 ? -5.527 9.273 6.047 1 95 12 PHE B CA 1
ATOM 701 C C . PHE B 1 12 ? -6.148 9.352 4.656 1 95 12 PHE B C 1
ATOM 703 O O . PHE B 1 12 ? -6.98 10.211 4.387 1 95 12 PHE B O 1
ATOM 710 N N . ALA B 1 13 ? -5.66 8.477 3.863 1 94 13 ALA B N 1
ATOM 711 C CA . ALA B 1 13 ? -6.184 8.406 2.502 1 94 13 ALA B CA 1
ATOM 712 C C . ALA B 1 13 ? -6.332 6.953 2.047 1 94 13 ALA B C 1
ATOM 714 O O . ALA B 1 13 ? -5.57 6.082 2.471 1 94 13 ALA B O 1
ATOM 715 N N . ASP B 1 14 ? -7.344 6.766 1.246 1 94.25 14 ASP B N 1
ATOM 716 C CA . ASP B 1 14 ? -7.539 5.461 0.619 1 94.25 14 ASP B CA 1
ATOM 717 C C . ASP B 1 14 ? -6.945 5.434 -0.788 1 94.25 14 ASP B C 1
ATOM 719 O O . ASP B 1 14 ? -7.203 6.332 -1.593 1 94.25 14 ASP B O 1
ATOM 723 N N . VAL B 1 15 ? -6.125 4.434 -0.965 1 92.69 15 VAL B N 1
ATOM 724 C CA . VAL B 1 15 ? -5.504 4.27 -2.275 1 92.69 15 VAL B CA 1
ATOM 725 C C . VAL B 1 15 ? -6.035 3.008 -2.947 1 92.69 15 VAL B C 1
ATOM 727 O O . VAL B 1 15 ? -6.047 1.933 -2.34 1 92.69 15 VAL B O 1
ATOM 730 N N . LYS B 1 16 ? -6.555 3.197 -4.125 1 93.81 16 LYS B N 1
ATOM 731 C CA . LYS B 1 16 ? -6.934 2.08 -4.984 1 93.81 16 LYS B CA 1
ATOM 732 C C . LYS B 1 16 ? -6.098 2.059 -6.258 1 93.81 16 LYS B C 1
ATOM 734 O O . LYS B 1 16 ? -5.996 3.07 -6.957 1 93.81 16 LYS B O 1
ATOM 739 N N . THR B 1 17 ? -5.477 0.876 -6.453 1 93.62 17 THR B N 1
ATOM 740 C CA . THR B 1 17 ? -4.625 0.796 -7.637 1 93.62 17 THR B CA 1
ATOM 741 C C . THR B 1 17 ? -4.672 -0.605 -8.242 1 93.62 17 THR B C 1
ATOM 743 O O . THR B 1 17 ? -5.004 -1.572 -7.555 1 93.62 17 THR B O 1
ATOM 746 N N . THR B 1 18 ? -4.496 -0.612 -9.516 1 95 18 THR B N 1
ATOM 747 C CA . THR B 1 18 ? -4.285 -1.866 -10.234 1 95 18 THR B CA 1
ATOM 748 C C . THR B 1 18 ? -2.807 -2.068 -10.547 1 95 18 THR B C 1
ATOM 750 O O . THR B 1 18 ? -2.139 -1.151 -11.031 1 95 18 THR B O 1
ATOM 753 N N . VAL B 1 19 ? -2.326 -3.295 -10.172 1 94.38 19 VAL B N 1
ATOM 754 C CA . VAL B 1 19 ? -0.915 -3.58 -10.406 1 94.38 19 VAL B CA 1
ATOM 755 C C . VAL B 1 19 ? -0.778 -4.828 -11.273 1 94.38 19 VAL B C 1
ATOM 757 O O . VAL B 1 19 ? -1.749 -5.562 -11.477 1 94.38 19 VAL B O 1
ATOM 760 N N . SER B 1 20 ? 0.406 -4.871 -11.867 1 94.5 20 SER B N 1
ATOM 761 C CA . SER B 1 20 ? 0.685 -6.059 -12.664 1 94.5 20 SER B CA 1
ATOM 762 C C . SER B 1 20 ? 2.07 -6.617 -12.367 1 94.5 20 SER B C 1
ATOM 764 O O . SER B 1 20 ? 2.936 -5.902 -11.852 1 94.5 20 SER B O 1
ATOM 766 N N . MET B 1 21 ? 2.162 -7.918 -12.508 1 91.88 21 MET B N 1
ATOM 767 C CA . MET B 1 21 ? 3.451 -8.594 -12.391 1 91.88 21 MET B CA 1
ATOM 768 C C . MET B 1 21 ? 3.572 -9.719 -13.414 1 91.88 21 MET B C 1
ATOM 770 O O . MET B 1 21 ? 2.562 -10.242 -13.891 1 91.88 21 MET B O 1
ATOM 774 N N . LYS B 1 22 ? 4.809 -10.016 -13.734 1 92.94 22 LYS B N 1
ATOM 775 C CA . LYS B 1 22 ? 5.07 -11.125 -14.656 1 92.94 22 LYS B CA 1
ATOM 776 C C . LYS B 1 22 ? 5.359 -12.414 -13.898 1 92.94 22 LYS B C 1
ATOM 778 O O . LYS B 1 22 ? 6.09 -12.406 -12.906 1 92.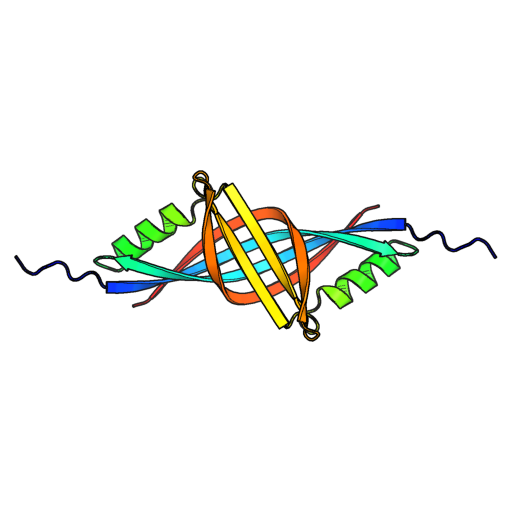94 22 LYS B O 1
ATOM 783 N N . VAL B 1 23 ? 4.688 -13.445 -14.32 1 91.5 23 VAL B N 1
ATOM 784 C CA . VAL B 1 23 ? 4.852 -14.758 -13.703 1 91.5 23 VAL B CA 1
ATOM 785 C C . VAL B 1 23 ? 5.16 -15.797 -14.773 1 91.5 23 VAL B C 1
ATOM 787 O O . VAL B 1 23 ? 4.523 -15.82 -15.828 1 91.5 23 VAL B O 1
ATOM 790 N N . LYS B 1 24 ? 6.172 -16.609 -14.508 1 93.31 24 LYS B N 1
ATOM 791 C CA . LYS B 1 24 ? 6.457 -17.734 -15.391 1 93.31 24 LYS B CA 1
ATOM 792 C C . LYS B 1 24 ? 5.699 -18.984 -14.961 1 93.31 24 LYS B C 1
ATOM 794 O O . LYS B 1 24 ? 5.773 -19.391 -13.797 1 93.31 24 LYS B O 1
ATOM 799 N N . ALA B 1 25 ? 4.953 -19.516 -15.867 1 93.94 25 ALA B N 1
ATOM 800 C CA . ALA B 1 25 ? 4.137 -20.688 -15.562 1 93.94 25 ALA B CA 1
ATOM 801 C C . ALA B 1 25 ? 3.881 -21.531 -16.812 1 93.94 25 ALA B C 1
ATOM 803 O O . ALA B 1 25 ? 4.133 -21.062 -17.938 1 93.94 25 ALA B O 1
ATOM 804 N N . ASN B 1 26 ? 3.418 -22.719 -16.578 1 93.31 26 ASN B N 1
ATOM 805 C CA . ASN B 1 26 ? 3.168 -23.625 -17.703 1 93.31 26 ASN B CA 1
ATOM 806 C C . ASN B 1 26 ? 1.843 -23.312 -18.391 1 93.31 26 ASN B C 1
ATOM 808 O O . ASN B 1 26 ? 1.641 -23.672 -19.547 1 93.31 26 ASN B O 1
ATOM 812 N N . ASN B 1 27 ? 0.962 -22.734 -17.641 1 91.44 27 ASN B N 1
ATOM 813 C CA . ASN B 1 27 ? -0.334 -22.312 -18.172 1 91.44 27 ASN B CA 1
ATOM 814 C C . ASN B 1 27 ? -0.955 -21.219 -17.312 1 91.44 27 ASN B C 1
ATOM 816 O O . ASN B 1 27 ? -0.371 -20.781 -16.328 1 91.44 27 ASN B O 1
ATOM 820 N N . GLN B 1 28 ? -2.102 -20.703 -17.766 1 91.56 28 GLN B N 1
ATOM 821 C CA . GLN B 1 28 ? -2.752 -19.578 -17.109 1 91.56 28 GLN B CA 1
ATOM 822 C C . GLN B 1 28 ? -3.207 -19.953 -15.695 1 91.56 28 GLN B C 1
ATOM 824 O O . GLN B 1 28 ? -3.121 -19.125 -14.781 1 91.56 28 GLN B O 1
ATOM 829 N N . GLN B 1 29 ? -3.709 -21.141 -15.57 1 91.5 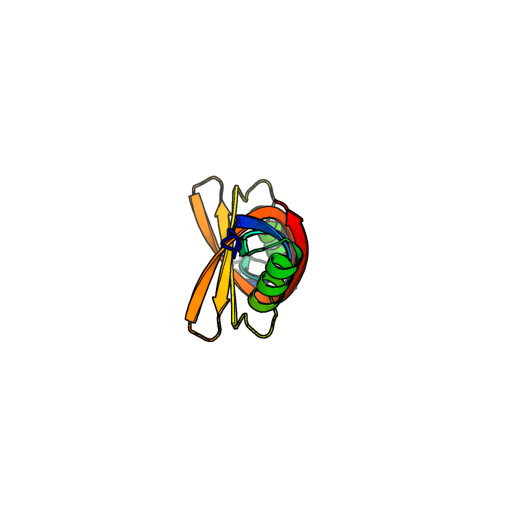29 GLN B N 1
ATOM 830 C CA . GLN B 1 29 ? -4.188 -21.578 -14.266 1 91.5 29 GLN B CA 1
ATOM 831 C C . GLN B 1 29 ? -3.053 -21.625 -13.25 1 91.5 29 GLN B C 1
ATOM 833 O O . GLN B 1 29 ? -3.221 -21.203 -12.102 1 91.5 29 GLN B O 1
ATOM 838 N N . GLU B 1 30 ? -1.976 -22.203 -13.656 1 92.81 30 GLU B N 1
ATOM 839 C CA . GLU B 1 30 ? -0.807 -22.25 -12.781 1 92.81 30 GLU B CA 1
ATOM 840 C C . GLU B 1 30 ? -0.308 -20.844 -12.453 1 92.81 30 GLU B C 1
ATOM 842 O O . GLU B 1 30 ? 0.09 -20.562 -11.32 1 92.81 30 GLU B O 1
ATOM 847 N N . ALA B 1 31 ? -0.312 -20.016 -13.469 1 92.12 31 ALA B N 1
ATOM 848 C CA . ALA B 1 31 ? 0.097 -18.625 -13.25 1 92.12 31 ALA B CA 1
ATOM 849 C C . ALA B 1 31 ? -0.777 -17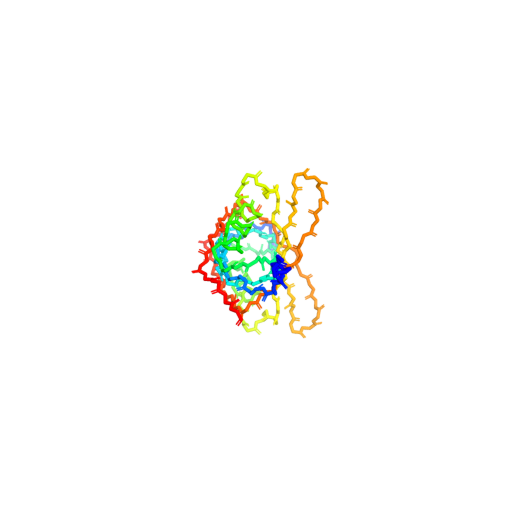.953 -12.195 1 92.12 31 ALA B C 1
ATOM 851 O O . ALA B 1 31 ? -0.273 -17.234 -11.336 1 92.12 31 ALA B O 1
ATOM 852 N N . GLU B 1 32 ? -2.066 -18.172 -12.312 1 91.19 32 GLU B N 1
ATOM 853 C CA . GLU B 1 32 ? -3.01 -17.625 -11.344 1 91.19 32 GLU B CA 1
ATOM 854 C C . GLU B 1 32 ? -2.729 -18.141 -9.938 1 91.19 32 GLU B C 1
ATOM 856 O O . GLU B 1 32 ? -2.799 -17.391 -8.969 1 91.19 32 GLU B O 1
ATOM 861 N N . MET B 1 33 ? -2.445 -19.422 -9.867 1 90.19 33 MET B N 1
ATOM 862 C CA . MET B 1 33 ? -2.164 -20.031 -8.57 1 90.19 33 MET B CA 1
ATOM 863 C C . MET B 1 33 ? -0.894 -19.438 -7.957 1 90.19 33 MET B C 1
ATOM 865 O O . MET B 1 33 ? -0.856 -19.141 -6.762 1 90.19 33 MET B O 1
ATOM 869 N N . ILE B 1 34 ? 0.084 -19.344 -8.742 1 89.31 34 ILE B N 1
ATOM 870 C CA . ILE B 1 34 ? 1.342 -18.766 -8.273 1 89.31 34 ILE B CA 1
ATOM 871 C C . ILE B 1 34 ? 1.109 -17.344 -7.781 1 89.31 34 ILE B C 1
ATOM 873 O O . ILE B 1 34 ? 1.576 -16.969 -6.703 1 89.31 34 ILE B O 1
ATOM 877 N N . ALA B 1 35 ? 0.349 -16.562 -8.617 1 88.62 35 ALA B N 1
ATOM 878 C CA . ALA B 1 35 ? 0.069 -15.164 -8.273 1 88.62 35 ALA B CA 1
ATOM 879 C C . ALA B 1 35 ? -0.723 -15.07 -6.973 1 88.62 35 ALA B C 1
ATOM 881 O O . ALA B 1 35 ? -0.433 -14.219 -6.125 1 88.62 35 ALA B O 1
ATOM 882 N N . GLN B 1 36 ? -1.657 -15.867 -6.828 1 88.19 36 GLN B N 1
ATOM 883 C CA . GLN B 1 36 ? -2.475 -15.859 -5.617 1 88.19 36 GLN B CA 1
ATOM 884 C C . GLN B 1 36 ? -1.636 -16.188 -4.387 1 88.19 36 GLN B C 1
ATOM 886 O O . GLN B 1 36 ? -1.849 -15.617 -3.314 1 88.19 36 GLN B O 1
ATOM 891 N N . ARG B 1 37 ? -0.774 -17.047 -4.578 1 86 37 ARG B N 1
ATOM 892 C CA . ARG B 1 37 ? 0.1 -17.422 -3.467 1 86 37 ARG B CA 1
ATOM 893 C C . ARG B 1 37 ? 1.047 -16.281 -3.115 1 86 37 ARG B C 1
ATOM 895 O O . ARG B 1 37 ? 1.296 -16 -1.938 1 86 37 ARG B O 1
ATOM 902 N N . GLN B 1 38 ? 1.532 -15.695 -4.113 1 84.56 38 GLN B N 1
ATOM 903 C CA . GLN B 1 38 ? 2.51 -14.625 -3.91 1 84.56 38 GLN B CA 1
ATOM 904 C C . GLN B 1 38 ? 1.841 -13.359 -3.383 1 84.56 38 GLN B C 1
ATOM 906 O O . GLN B 1 38 ? 2.443 -12.609 -2.611 1 84.56 38 GLN B O 1
ATOM 911 N N . LEU B 1 39 ? 0.605 -13.125 -3.838 1 85.19 39 LEU B N 1
ATOM 912 C CA . LEU B 1 39 ? -0.072 -11.875 -3.506 1 85.19 39 LEU B CA 1
ATOM 913 C C . LEU B 1 39 ? -1.025 -12.07 -2.332 1 85.19 39 LEU B C 1
ATOM 915 O O . LEU B 1 39 ? -1.786 -11.164 -1.988 1 85.19 39 LEU B O 1
ATOM 919 N N . ASN B 1 40 ? -0.874 -13.203 -1.737 1 79.12 40 ASN B N 1
ATOM 920 C CA . ASN B 1 40 ? -1.711 -13.492 -0.579 1 79.12 40 ASN B CA 1
ATOM 921 C C . ASN B 1 40 ? -1.209 -12.773 0.67 1 79.12 40 ASN B C 1
ATOM 923 O O . ASN B 1 40 ? -0.001 -12.68 0.895 1 79.12 40 ASN B O 1
ATOM 927 N N . ASP B 1 41 ? -2.098 -12.367 1.378 1 67.94 41 ASP B N 1
ATOM 928 C CA . ASP B 1 41 ? -1.859 -11.602 2.596 1 67.94 41 ASP B CA 1
ATOM 929 C C . ASP B 1 41 ? -0.938 -12.352 3.551 1 67.94 41 ASP B C 1
ATOM 931 O O . ASP B 1 41 ? -0.199 -11.742 4.324 1 67.94 41 ASP B O 1
ATOM 935 N N . LEU B 1 42 ? -0.925 -13.547 3.311 1 72.75 42 LEU B N 1
ATOM 936 C CA . LEU B 1 42 ? -0.107 -14.344 4.223 1 72.75 42 LEU B CA 1
ATOM 937 C C . LEU B 1 42 ? 1.358 -14.312 3.805 1 72.75 42 LEU B C 1
ATOM 939 O O . LEU B 1 42 ? 2.246 -14.578 4.617 1 72.75 42 LEU B O 1
ATOM 943 N N . SER B 1 43 ? 1.531 -14.008 2.637 1 77.56 43 SER B N 1
ATOM 944 C CA . SER B 1 43 ? 2.904 -14 2.145 1 77.56 43 SER B CA 1
ATOM 945 C C . SER B 1 43 ? 3.49 -12.594 2.17 1 77.56 43 SER B C 1
ATOM 947 O O . SER B 1 43 ? 4.707 -12.422 2.26 1 77.56 43 SER B O 1
ATOM 949 N N . VAL B 1 44 ? 2.604 -11.672 2.154 1 83.94 44 VAL B N 1
ATOM 950 C CA . VAL B 1 44 ? 3.043 -10.273 2.113 1 83.94 44 VAL B CA 1
ATOM 951 C C . VAL B 1 44 ? 3.139 -9.727 3.533 1 83.94 44 VAL B C 1
ATOM 953 O O . VAL B 1 44 ? 2.143 -9.68 4.258 1 83.94 44 VAL B O 1
ATOM 956 N N . ALA B 1 45 ? 4.383 -9.336 3.965 1 84.69 45 ALA B N 1
ATOM 957 C CA . ALA B 1 45 ? 4.621 -8.812 5.309 1 84.69 45 ALA B CA 1
ATOM 958 C C . ALA B 1 45 ? 4.328 -7.316 5.375 1 84.69 45 ALA B C 1
ATOM 960 O O . ALA B 1 45 ? 3.867 -6.812 6.402 1 84.69 45 ALA B O 1
ATOM 961 N N . ASN B 1 46 ? 4.695 -6.672 4.27 1 88 46 ASN B N 1
ATOM 962 C CA . ASN B 1 46 ? 4.543 -5.223 4.258 1 88 46 ASN B CA 1
ATOM 963 C C . ASN B 1 46 ? 4.402 -4.688 2.836 1 88 46 ASN B C 1
ATOM 965 O O . ASN B 1 46 ? 4.863 -5.316 1.882 1 88 46 ASN B O 1
ATOM 969 N N . VAL B 1 47 ? 3.633 -3.637 2.777 1 90.31 47 VAL B N 1
ATOM 970 C CA . VAL B 1 47 ? 3.494 -2.93 1.508 1 90.31 47 VAL B CA 1
ATOM 971 C C . VAL B 1 47 ? 4.086 -1.527 1.632 1 90.31 47 VAL B C 1
ATOM 973 O O . VAL B 1 47 ? 3.82 -0.818 2.605 1 90.31 47 VAL B O 1
ATOM 976 N N . LYS B 1 48 ? 4.926 -1.226 0.72 1 92.75 48 LYS B N 1
ATOM 977 C CA . LYS B 1 48 ? 5.488 0.12 0.66 1 92.75 48 LYS B CA 1
ATOM 978 C C . LYS B 1 48 ? 4.891 0.916 -0.495 1 92.75 48 LYS B C 1
ATOM 980 O O . LYS B 1 48 ? 4.863 0.444 -1.634 1 92.75 48 LYS B O 1
ATOM 985 N N . LEU B 1 49 ? 4.402 2.07 -0.116 1 93.75 49 LEU B N 1
ATOM 986 C CA . LEU B 1 49 ? 3.805 2.951 -1.111 1 93.75 49 L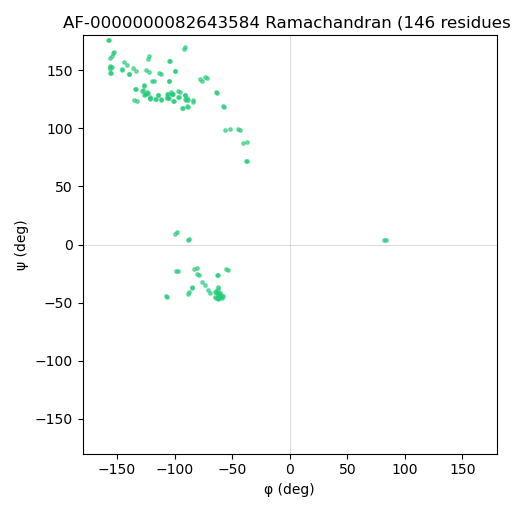EU B CA 1
ATOM 987 C C . LEU B 1 49 ? 4.512 4.305 -1.137 1 93.75 49 LEU B C 1
ATOM 989 O O . LEU B 1 49 ? 4.684 4.938 -0.094 1 93.75 49 LEU B O 1
ATOM 993 N N . GLU B 1 50 ? 4.949 4.645 -2.328 1 93.25 50 GLU B N 1
ATOM 994 C CA . GLU B 1 50 ? 5.613 5.926 -2.529 1 93.25 50 GLU B CA 1
ATOM 995 C C . GLU B 1 50 ? 4.953 6.719 -3.654 1 93.25 50 GLU B C 1
ATOM 997 O O . GLU B 1 50 ? 4.637 6.164 -4.711 1 93.25 50 GLU B O 1
ATOM 1002 N N . LEU B 1 51 ? 4.812 7.945 -3.371 1 91.81 51 LEU B N 1
ATOM 1003 C CA . LEU B 1 51 ? 4.289 8.844 -4.395 1 91.81 51 LEU B CA 1
ATOM 1004 C C . LEU B 1 51 ? 5.41 9.664 -5.023 1 91.81 51 LEU B C 1
ATOM 1006 O O . LEU B 1 51 ? 6.246 10.227 -4.309 1 91.81 51 LEU B O 1
ATOM 1010 N N . GLN B 1 52 ? 5.387 9.625 -6.297 1 90.75 52 GLN B N 1
ATOM 1011 C CA . GLN B 1 52 ? 6.305 10.477 -7.047 1 90.75 52 GLN B CA 1
ATOM 1012 C C . GLN B 1 52 ? 5.57 11.664 -7.664 1 90.75 52 GLN B C 1
ATOM 1014 O O . GLN B 1 52 ? 4.629 11.484 -8.445 1 90.75 52 GLN B O 1
ATOM 1019 N N . TYR B 1 53 ? 6.121 12.867 -7.328 1 88.5 53 TYR B N 1
ATOM 1020 C CA . TYR B 1 53 ? 5.469 14.078 -7.816 1 88.5 53 TYR B CA 1
ATOM 1021 C C . TYR B 1 53 ? 6.047 14.5 -9.164 1 88.5 53 TYR B C 1
ATOM 1023 O O . TYR B 1 53 ? 7.066 13.969 -9.602 1 88.5 53 TYR B O 1
ATOM 1031 N N . LEU B 1 54 ? 5.391 15.445 -9.781 1 84.62 54 LEU B N 1
ATOM 1032 C CA . LEU B 1 54 ? 5.805 15.977 -11.07 1 84.62 54 LEU B CA 1
ATOM 1033 C C . LEU B 1 54 ? 7.168 16.656 -10.969 1 84.62 54 LEU B C 1
ATOM 1035 O O . LEU B 1 54 ? 7.934 16.672 -11.938 1 84.62 54 LEU B O 1
ATOM 1039 N N . ASN B 1 55 ? 7.508 17.141 -9.766 1 83.94 55 ASN B N 1
ATOM 1040 C CA . ASN B 1 55 ? 8.797 17.797 -9.578 1 83.94 55 ASN B CA 1
ATOM 1041 C C . ASN B 1 55 ? 9.891 16.781 -9.203 1 83.94 55 ASN B C 1
ATOM 1043 O O . ASN B 1 55 ? 10.977 17.172 -8.781 1 83.94 55 ASN B O 1
ATOM 1047 N N . ASN B 1 56 ? 9.594 15.508 -9.172 1 85.38 56 ASN B N 1
ATOM 1048 C CA . ASN B 1 56 ? 10.5 14.383 -8.945 1 85.38 56 ASN B CA 1
ATOM 1049 C C . ASN B 1 56 ? 10.727 14.148 -7.453 1 85.38 56 ASN B C 1
ATOM 1051 O O . ASN B 1 56 ? 11.609 13.367 -7.074 1 85.38 56 ASN B O 1
ATOM 1055 N N . GLU B 1 57 ? 10 14.938 -6.734 1 87 57 GLU B N 1
ATOM 1056 C CA . GLU B 1 57 ? 10.031 14.633 -5.305 1 87 57 GLU B CA 1
ATOM 1057 C C . GLU B 1 57 ? 9.227 13.375 -4.992 1 87 57 GLU B C 1
ATOM 1059 O O . GLU B 1 57 ? 8.234 13.086 -5.656 1 87 57 GLU B O 1
ATOM 1064 N N . THR B 1 58 ? 9.734 12.648 -4.051 1 88.38 58 THR B N 1
ATOM 1065 C CA . THR B 1 58 ? 9.039 11.43 -3.643 1 88.38 58 THR B CA 1
ATOM 1066 C C . THR B 1 58 ? 8.641 11.508 -2.172 1 88.38 58 THR B C 1
ATOM 1068 O O . THR B 1 58 ? 9.359 12.086 -1.356 1 88.38 58 THR B O 1
ATOM 1071 N N . VAL B 1 59 ? 7.445 11 -1.9 1 88.19 59 VAL B N 1
ATOM 1072 C CA . VAL B 1 59 ? 6.945 10.938 -0.531 1 88.19 59 VAL B CA 1
ATOM 1073 C C . VAL B 1 59 ? 6.543 9.508 -0.188 1 88.19 59 VAL B C 1
ATOM 1075 O O . VAL B 1 59 ? 5.812 8.859 -0.945 1 88.19 59 VAL B O 1
ATOM 1078 N N . LYS B 1 60 ? 7.082 9.125 0.929 1 91.69 60 LYS B N 1
ATOM 1079 C CA . LYS B 1 60 ? 6.707 7.801 1.426 1 91.69 60 LYS B CA 1
ATOM 1080 C C . LYS B 1 60 ? 5.504 7.887 2.361 1 91.69 60 LYS B C 1
ATOM 1082 O O . LYS B 1 60 ? 5.496 8.688 3.299 1 91.69 60 LYS B O 1
ATOM 1087 N N . LEU B 1 61 ? 4.566 7.086 2.041 1 92.44 61 LEU B N 1
ATOM 1088 C CA . LEU B 1 61 ? 3.373 7.035 2.881 1 92.44 61 LEU B CA 1
ATOM 1089 C C . LEU B 1 61 ? 3.432 5.848 3.836 1 92.44 61 LEU B C 1
ATOM 1091 O O . LEU B 1 61 ? 4.059 4.828 3.529 1 92.44 61 LEU B O 1
ATOM 1095 N N . ASP B 1 62 ? 2.828 6.027 4.988 1 94 62 ASP B N 1
ATOM 1096 C CA . ASP B 1 62 ? 2.689 4.914 5.918 1 94 62 ASP B CA 1
ATOM 1097 C C . ASP B 1 62 ? 1.469 4.062 5.582 1 94 62 ASP B C 1
ATOM 1099 O O . ASP B 1 62 ? 0.35 4.578 5.5 1 94 62 ASP B O 1
ATOM 1103 N N . VAL B 1 63 ? 1.69 2.793 5.383 1 94.25 63 VAL B N 1
ATOM 1104 C CA . VAL B 1 63 ? 0.596 1.889 5.043 1 94.25 63 VAL B CA 1
ATOM 1105 C C . VAL B 1 63 ? -0.021 1.32 6.316 1 94.25 63 VAL B C 1
ATOM 1107 O O . VAL B 1 63 ? 0.669 0.684 7.117 1 94.25 63 VAL B O 1
ATOM 1110 N N . GLU B 1 64 ? -1.212 1.573 6.52 1 91.88 64 GLU B N 1
ATOM 1111 C CA . GLU B 1 64 ? -1.912 1.132 7.723 1 91.88 64 GLU B CA 1
ATOM 1112 C C . GLU B 1 64 ? -2.51 -0.26 7.535 1 91.88 64 GLU B C 1
ATOM 1114 O O . GLU B 1 64 ? -2.598 -1.037 8.484 1 91.88 64 GLU B O 1
ATOM 1119 N N . ASP B 1 65 ? -3.059 -0.429 6.406 1 91.06 65 ASP B N 1
ATOM 1120 C CA . ASP B 1 65 ? -3.65 -1.709 6.031 1 91.06 65 ASP B CA 1
ATOM 1121 C C . ASP B 1 65 ? -3.668 -1.882 4.516 1 91.06 65 ASP B C 1
ATOM 1123 O O . ASP B 1 65 ? -3.494 -0.913 3.773 1 91.06 65 ASP B O 1
ATOM 1127 N N . PHE B 1 66 ? -3.82 -3.078 4.098 1 91.31 66 PHE B N 1
ATOM 1128 C CA . PHE B 1 66 ? -3.887 -3.311 2.658 1 91.31 66 PHE B CA 1
ATOM 1129 C C . PHE B 1 66 ? -4.633 -4.602 2.354 1 91.31 66 PHE B C 1
ATOM 1131 O O . PHE B 1 66 ? -4.762 -5.473 3.219 1 91.31 66 PHE B O 1
ATOM 1138 N N . GLN B 1 67 ? -5.184 -4.625 1.228 1 91.94 67 GLN B N 1
ATOM 1139 C CA . GLN B 1 67 ? -5.805 -5.805 0.627 1 91.94 67 GLN B CA 1
ATOM 1140 C C . GLN B 1 67 ? -5.391 -5.957 -0.834 1 91.94 67 GLN B C 1
ATOM 1142 O O . GLN B 1 67 ? -5.359 -4.977 -1.581 1 91.94 67 GLN B O 1
ATOM 1147 N N . ILE B 1 68 ? -5.023 -7.176 -1.203 1 91.62 68 ILE B N 1
ATOM 1148 C CA . ILE B 1 68 ? -4.629 -7.453 -2.578 1 91.62 68 ILE B CA 1
ATOM 1149 C C . ILE B 1 68 ? -5.48 -8.586 -3.143 1 91.62 68 ILE B C 1
ATOM 1151 O O . ILE B 1 68 ? -5.637 -9.633 -2.504 1 91.62 68 ILE B O 1
ATOM 1155 N N . GLU B 1 69 ? -6.043 -8.367 -4.289 1 91.06 69 GLU B N 1
ATOM 1156 C CA . GLU B 1 69 ? -6.852 -9.383 -4.945 1 91.06 69 GLU B CA 1
ATOM 1157 C C . GLU B 1 69 ? -6.469 -9.531 -6.418 1 91.06 69 GLU B C 1
ATOM 1159 O O . GLU B 1 69 ? -6.496 -8.555 -7.168 1 91.06 69 GLU B O 1
ATOM 1164 N N . VAL B 1 70 ? -6.105 -10.766 -6.77 1 92 70 VAL B N 1
ATOM 1165 C CA . VAL B 1 70 ? -5.801 -11.016 -8.172 1 92 70 VAL B CA 1
ATOM 1166 C C . VAL B 1 70 ? -7.051 -10.789 -9.023 1 92 70 VAL B C 1
ATOM 1168 O O . VAL B 1 70 ? -8.125 -11.305 -8.703 1 92 70 VAL B O 1
ATOM 1171 N N . SER B 1 71 ? -6.887 -10.047 -10.039 1 91.44 71 SER B N 1
ATOM 1172 C CA . SER B 1 71 ? -8.055 -9.695 -10.844 1 91.44 71 SER B CA 1
ATOM 1173 C C . SER B 1 71 ? -8.062 -10.453 -12.164 1 91.44 71 SER B C 1
ATOM 1175 O O . SER B 1 71 ? -9.109 -10.922 -12.609 1 91.44 71 SER B O 1
ATOM 1177 N N . ARG B 1 72 ? -6.961 -10.523 -12.844 1 91.81 72 ARG B N 1
ATOM 1178 C CA . ARG B 1 72 ? -6.918 -11.156 -14.156 1 91.81 72 ARG B CA 1
ATOM 1179 C C . ARG B 1 72 ? -5.508 -11.641 -14.484 1 91.81 72 ARG B C 1
ATOM 1181 O O . ARG B 1 72 ? -4.527 -11.141 -13.938 1 91.81 72 ARG B O 1
ATOM 1188 N N . VAL B 1 73 ? -5.441 -12.688 -15.281 1 93.25 73 VAL B N 1
ATOM 1189 C CA . VAL B 1 73 ? -4.191 -13.227 -15.812 1 93.25 73 VAL B CA 1
ATOM 1190 C C . VAL B 1 73 ? -4.227 -13.203 -17.344 1 93.25 73 VAL B C 1
ATOM 1192 O O . VAL B 1 73 ? -5.219 -13.609 -17.953 1 93.25 73 VAL B O 1
ATOM 1195 N N . GLU B 1 74 ? -3.137 -12.578 -17.875 1 91.19 74 GLU B N 1
ATOM 1196 C CA . GLU B 1 74 ? -3.086 -12.477 -19.344 1 91.19 74 GLU B CA 1
ATOM 1197 C C . GLU B 1 74 ? -1.823 -13.133 -19.891 1 91.19 74 GLU B C 1
ATOM 1199 O O . GLU B 1 74 ? -0.786 -13.156 -19.219 1 91.19 74 GLU B O 1
ATOM 1204 N N . GLU B 1 75 ? -1.896 -13.711 -21.125 1 83.94 75 GLU B N 1
ATOM 1205 C CA . GLU B 1 75 ? -0.763 -14.273 -21.859 1 83.94 75 GLU B CA 1
ATOM 1206 C C . GLU B 1 75 ? -0.164 -13.25 -22.812 1 83.94 75 GLU B C 1
ATOM 1208 O O . GLU B 1 75 ? -0.878 -12.391 -23.344 1 83.94 75 GLU B O 1
#

Organism: NCBI:txid247480